Protein AF-A0A7S0FP30-F1 (afdb_monomer_lite)

Sequence (135 aa):
AAFATIPNLDQLSLTCNHLYTTSIAQPLQNLLRHPKLLILSLRGLLPNNRLLCQTVVETLGRNKANLDIIDLSFPFFILGPRGRWKNSPSLWFTQEMAEMLFSLVERQPLLKVKVSCFFSRRERKSIILNTPSDA

Organism: NCBI:txid265543

Secondary structure (DSSP, 8-state):
-TTTTSTT--EEEEEETT--SGGGHHHHHHHHT-TT--EEEEEE-TTTHHHHHHHHHHHHHHS--S-SEEEEEEESEEE-TTS-EEE-TTTSS-HHHHHHHHHHHHH-TT-EEEEEEESSSS-EEEEEE------

Foldseek 3Di:
DVVLPDPQQQEDADEPPPPPDPVVLVVVLSNLQNQRHAEYEYEYEPPCLQVVLVSVLVSCLVDVGNYQEYEYEYEQWDLPPVRDTDGDPDRGADPVSVVSVLVSQVSPQNYKYKYWYDPDPPDIDIDIDHPPPDD

Structure (mmCIF, N/CA/C/O backbone):
data_AF-A0A7S0FP30-F1
#
_entry.id   AF-A0A7S0FP30-F1
#
loop_
_atom_site.group_PDB
_atom_site.id
_atom_site.type_symbol
_atom_site.label_atom_id
_atom_site.label_alt_id
_atom_site.label_comp_id
_atom_site.label_asym_id
_atom_site.label_entity_id
_atom_site.label_seq_id
_atom_site.pdbx_PDB_ins_code
_atom_site.Cartn_x
_atom_site.Cartn_y
_atom_site.Cartn_z
_atom_site.occupancy
_atom_site.B_iso_or_equiv
_atom_site.auth_seq_id
_atom_site.auth_comp_id
_atom_site.auth_asym_id
_atom_site.auth_atom_id
_atom_site.pdbx_PDB_model_num
ATOM 1 N N . ALA A 1 1 ? -18.931 -1.425 -5.273 1.00 47.97 1 ALA A N 1
ATOM 2 C CA . ALA A 1 1 ? -20.083 -2.224 -4.806 1.00 47.97 1 ALA A CA 1
ATOM 3 C C . ALA A 1 1 ? -19.695 -3.673 -4.489 1.00 47.97 1 ALA A C 1
ATOM 5 O O . ALA A 1 1 ? -19.877 -4.070 -3.352 1.00 47.97 1 ALA A O 1
ATOM 6 N N . ALA A 1 2 ? -19.091 -4.429 -5.417 1.00 60.28 2 ALA A N 1
ATOM 7 C CA . ALA A 1 2 ? -18.876 -5.881 -5.265 1.00 60.28 2 ALA A CA 1
ATOM 8 C C . ALA A 1 2 ? -17.989 -6.353 -4.088 1.00 60.28 2 ALA A C 1
ATOM 10 O O . ALA A 1 2 ? -18.155 -7.471 -3.624 1.00 60.28 2 ALA A O 1
ATOM 11 N N . PHE A 1 3 ? -17.049 -5.541 -3.591 1.00 62.00 3 PHE A N 1
ATOM 12 C CA . PHE A 1 3 ? -16.172 -5.969 -2.490 1.00 62.00 3 PHE A CA 1
ATOM 13 C C . PHE A 1 3 ? -16.774 -5.757 -1.099 1.00 62.00 3 PHE A C 1
ATOM 15 O O . PHE A 1 3 ? -16.437 -6.494 -0.184 1.00 62.00 3 PHE A O 1
ATOM 22 N N . ALA A 1 4 ? -17.689 -4.793 -0.943 1.00 60.75 4 ALA A N 1
ATOM 23 C CA . ALA A 1 4 ? -18.354 -4.501 0.333 1.00 60.75 4 ALA A CA 1
ATOM 24 C C . ALA A 1 4 ? -19.244 -5.659 0.822 1.00 60.75 4 ALA A C 1
ATOM 26 O O . ALA A 1 4 ? -19.647 -5.687 1.980 1.00 60.75 4 ALA A O 1
ATOM 27 N N . THR A 1 5 ? -19.564 -6.596 -0.071 1.00 67.81 5 THR A N 1
ATOM 28 C CA . THR A 1 5 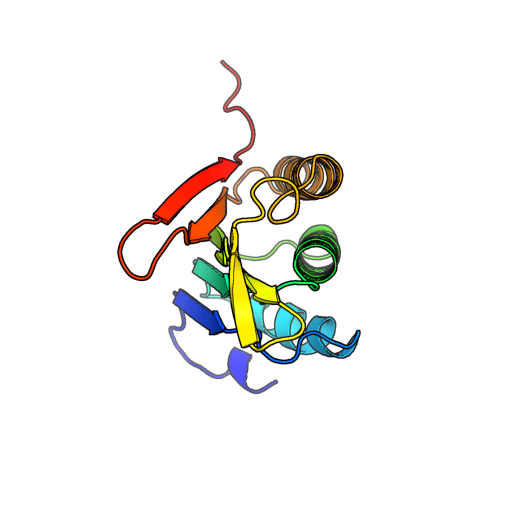? -20.467 -7.721 0.170 1.00 67.81 5 THR A CA 1
ATOM 29 C C . THR A 1 5 ? -19.743 -9.020 0.509 1.00 67.81 5 THR A C 1
ATOM 31 O O . THR A 1 5 ? -20.418 -10.029 0.670 1.00 67.81 5 THR A O 1
ATOM 34 N N . ILE A 1 6 ? -18.404 -9.039 0.589 1.00 76.50 6 ILE A N 1
ATOM 35 C CA . ILE A 1 6 ? -17.648 -10.245 0.958 1.00 76.50 6 ILE A CA 1
ATOM 36 C C . ILE A 1 6 ? -17.561 -10.311 2.490 1.00 76.50 6 ILE A C 1
ATOM 38 O O . ILE A 1 6 ? -16.762 -9.587 3.088 1.00 76.50 6 ILE A O 1
ATOM 42 N N . PRO A 1 7 ? -18.365 -11.148 3.170 1.00 73.00 7 PRO A N 1
ATOM 43 C CA . PRO A 1 7 ? -18.310 -11.226 4.621 1.00 73.00 7 PRO A CA 1
ATOM 44 C C . PRO A 1 7 ? -16.936 -11.744 5.066 1.00 73.00 7 PRO A C 1
ATOM 46 O O . PRO A 1 7 ? -16.423 -12.713 4.517 1.00 73.00 7 PRO A O 1
ATOM 49 N N . ASN A 1 8 ? -16.366 -11.113 6.096 1.00 81.62 8 ASN A N 1
ATOM 50 C CA . ASN A 1 8 ? -15.096 -11.502 6.730 1.00 81.62 8 ASN A CA 1
ATOM 51 C C . ASN A 1 8 ? -13.837 -11.354 5.859 1.00 81.62 8 ASN A C 1
ATOM 53 O O . ASN A 1 8 ? -12.845 -12.021 6.124 1.00 81.62 8 ASN A O 1
ATOM 57 N N . LEU A 1 9 ? -13.841 -10.463 4.863 1.00 84.06 9 LEU A N 1
ATOM 58 C CA . LEU A 1 9 ? -12.606 -10.086 4.177 1.00 84.06 9 LEU A CA 1
ATOM 59 C C . LEU A 1 9 ? -11.733 -9.208 5.093 1.00 84.06 9 LEU A C 1
ATOM 61 O O . LEU A 1 9 ? -11.993 -8.010 5.229 1.00 84.06 9 LEU A O 1
ATOM 65 N N . ASP A 1 10 ? -10.728 -9.820 5.715 1.00 87.12 10 ASP A N 1
ATOM 66 C CA . ASP A 1 10 ? -9.736 -9.209 6.609 1.00 87.12 10 ASP A CA 1
ATOM 67 C C . ASP A 1 10 ? -8.420 -8.870 5.899 1.00 87.12 10 ASP A C 1
ATOM 69 O O . ASP A 1 10 ? -7.802 -7.842 6.186 1.00 87.12 10 ASP A O 1
ATOM 73 N N . GLN A 1 11 ? -8.040 -9.677 4.909 1.00 88.44 11 GLN A N 1
ATOM 74 C CA . GLN A 1 11 ? -6.863 -9.465 4.081 1.00 88.44 11 GLN A CA 1
ATOM 75 C C . GLN A 1 11 ? -7.184 -9.573 2.587 1.00 88.44 11 GLN A C 1
ATOM 77 O O . GLN A 1 11 ? -7.844 -10.506 2.130 1.00 88.44 11 GLN A O 1
ATOM 82 N N . LEU A 1 12 ? -6.642 -8.646 1.794 1.00 86.88 12 LEU A N 1
ATOM 83 C CA . LEU A 1 12 ? -6.739 -8.681 0.337 1.00 86.88 12 LEU A CA 1
ATOM 84 C C . LEU A 1 12 ? -5.394 -8.364 -0.316 1.00 86.88 12 LEU A C 1
ATOM 86 O O . LEU A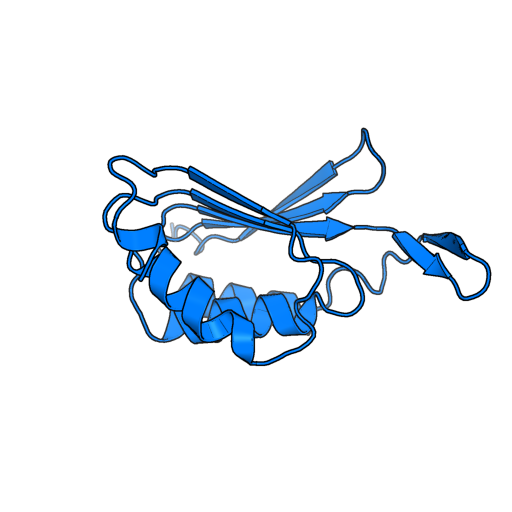 1 12 ? -4.722 -7.406 0.055 1.00 86.88 12 LEU A O 1
ATOM 90 N N . SER A 1 13 ? -5.022 -9.141 -1.335 1.00 85.75 13 SER A N 1
ATOM 91 C CA . SER A 1 13 ? -3.838 -8.891 -2.159 1.00 85.75 13 SER A CA 1
ATOM 92 C C . SER A 1 13 ? -4.230 -8.751 -3.622 1.00 85.75 13 SER A C 1
ATOM 94 O O . SER A 1 13 ? -4.820 -9.661 -4.204 1.00 85.75 13 SER A O 1
ATOM 96 N N . LEU A 1 14 ? -3.909 -7.605 -4.218 1.00 80.62 14 LEU A N 1
ATOM 97 C CA . LEU A 1 14 ? -4.228 -7.288 -5.604 1.00 80.62 14 LEU A CA 1
ATOM 98 C C . LEU A 1 14 ? -2.946 -7.054 -6.392 1.00 80.62 14 LEU A C 1
ATOM 100 O O . LEU A 1 14 ? -2.092 -6.254 -6.007 1.00 80.62 14 LEU A O 1
ATOM 104 N N . THR A 1 15 ? -2.836 -7.726 -7.539 1.00 75.81 15 THR A N 1
ATOM 105 C CA . THR A 1 15 ? -1.818 -7.381 -8.531 1.00 75.81 15 THR A CA 1
ATOM 106 C C . THR A 1 15 ? -2.400 -6.378 -9.503 1.00 75.81 15 THR A C 1
ATOM 108 O O . THR A 1 15 ? -3.385 -6.628 -10.197 1.00 75.81 15 THR A O 1
ATOM 111 N N . CYS A 1 16 ? -1.782 -5.216 -9.536 1.00 69.69 16 CYS A N 1
ATOM 112 C CA . CYS A 1 16 ? -2.320 -4.048 -10.172 1.00 69.69 16 CYS A CA 1
ATOM 113 C C . CYS A 1 16 ? -1.745 -3.895 -11.589 1.00 69.69 16 CYS A C 1
ATOM 115 O O . CYS A 1 16 ? -0.964 -2.989 -11.874 1.00 69.69 16 CYS A O 1
ATOM 117 N N . ASN A 1 17 ? -2.129 -4.818 -12.477 1.00 61.19 17 ASN A N 1
ATOM 118 C CA . ASN A 1 17 ? -1.573 -4.919 -13.834 1.00 61.19 17 ASN A CA 1
ATOM 119 C C . ASN A 1 17 ? -2.030 -3.802 -14.791 1.00 61.19 17 ASN A C 1
ATOM 121 O O . ASN A 1 17 ? -1.352 -3.529 -15.775 1.00 61.19 17 ASN A O 1
ATOM 125 N N . HIS A 1 18 ? -3.165 -3.154 -14.510 1.00 55.81 18 HIS A N 1
ATOM 126 C CA . HIS A 1 18 ? -3.802 -2.187 -15.413 1.00 55.81 18 HIS A CA 1
ATOM 127 C C . HIS A 1 18 ? -4.078 -0.824 -14.759 1.00 55.81 18 HIS A C 1
ATOM 129 O O . HIS A 1 18 ? -5.043 -0.152 -15.117 1.00 55.81 18 HIS A O 1
ATOM 135 N N . LEU A 1 19 ? -3.233 -0.373 -13.821 1.00 52.47 19 LEU A N 1
ATOM 136 C CA . LEU A 1 19 ? -3.362 0.961 -13.199 1.00 52.47 19 LEU A CA 1
ATOM 137 C C . LEU A 1 19 ? -2.928 2.106 -14.131 1.00 52.47 19 LEU A C 1
ATOM 139 O O . LEU A 1 19 ? -2.197 3.001 -13.723 1.00 52.47 19 LEU A O 1
ATOM 143 N N . TYR A 1 20 ? -3.330 2.070 -15.397 1.00 48.47 20 TYR A N 1
ATOM 144 C CA . TYR A 1 20 ? -3.028 3.130 -16.360 1.00 48.47 20 TYR A CA 1
ATOM 145 C C . TYR A 1 20 ? -4.017 4.298 -16.279 1.00 48.47 20 TYR A C 1
ATOM 147 O O . TYR A 1 20 ? -3.892 5.253 -17.036 1.00 48.47 20 TYR A O 1
ATOM 155 N N . THR A 1 21 ? -5.026 4.228 -15.406 1.00 48.19 21 THR A N 1
ATOM 156 C CA . THR A 1 21 ? -6.139 5.178 -15.420 1.00 48.19 21 THR A CA 1
ATOM 157 C C . THR A 1 21 ? -6.569 5.588 -14.014 1.00 48.19 21 THR A C 1
ATOM 159 O O . THR A 1 21 ? -6.509 4.816 -13.056 1.00 48.19 21 THR A O 1
ATOM 162 N N . THR A 1 22 ? -7.101 6.805 -13.923 1.00 51.94 22 THR A N 1
ATOM 163 C CA . THR A 1 22 ? -7.855 7.373 -12.790 1.00 51.94 22 THR A CA 1
ATOM 164 C C . THR A 1 22 ? -9.002 6.475 -12.289 1.00 51.94 22 THR A C 1
ATOM 166 O O . THR A 1 22 ? -9.541 6.695 -11.206 1.00 51.94 22 THR A O 1
ATOM 169 N N . SER A 1 23 ? -9.348 5.415 -13.030 1.00 56.44 23 SER A N 1
ATOM 170 C CA . SER A 1 23 ? -10.409 4.454 -12.720 1.00 56.44 23 SER A CA 1
ATOM 171 C C . SER A 1 23 ? -10.155 3.595 -11.477 1.00 56.44 23 SER A C 1
ATOM 173 O O . SER A 1 23 ? -11.082 2.927 -11.020 1.00 56.44 23 SER A O 1
ATOM 175 N N . ILE A 1 24 ? -8.937 3.564 -10.928 1.00 61.03 24 ILE A N 1
ATOM 176 C CA . ILE A 1 24 ? -8.593 2.698 -9.783 1.00 61.03 24 ILE A CA 1
ATOM 177 C C . ILE A 1 24 ? -9.024 3.307 -8.445 1.00 61.03 24 ILE A C 1
ATOM 179 O O . ILE A 1 24 ? -9.165 2.586 -7.456 1.00 61.03 24 ILE A O 1
ATOM 183 N N . ALA A 1 25 ? -9.272 4.620 -8.425 1.00 64.25 25 ALA A N 1
ATOM 184 C CA . ALA A 1 25 ? -9.676 5.337 -7.227 1.00 64.25 25 ALA A CA 1
ATOM 185 C C . ALA A 1 25 ? -11.016 4.808 -6.701 1.00 64.25 25 ALA A C 1
ATOM 187 O O . ALA A 1 25 ? -11.148 4.562 -5.508 1.00 64.25 25 ALA A O 1
ATOM 188 N N . GLN A 1 26 ? -11.988 4.538 -7.581 1.00 71.38 26 GLN A N 1
ATOM 189 C CA . GLN A 1 26 ? -13.316 4.081 -7.162 1.00 71.38 26 GLN A CA 1
ATOM 190 C C . GLN A 1 26 ? -13.315 2.646 -6.588 1.00 71.38 26 GLN A C 1
ATOM 192 O O . GLN A 1 26 ? -13.907 2.425 -5.527 1.00 71.38 26 GLN A O 1
ATOM 197 N N . PRO A 1 27 ? -12.663 1.642 -7.214 1.00 74.44 27 PRO A N 1
ATOM 198 C CA . PRO A 1 27 ? -12.493 0.321 -6.610 1.00 74.44 27 PRO A CA 1
ATOM 199 C C . PRO A 1 27 ? -11.720 0.363 -5.291 1.00 74.44 27 PRO A C 1
ATOM 201 O O . PRO A 1 27 ? -12.150 -0.271 -4.329 1.00 74.44 27 PRO A O 1
ATOM 204 N N . LEU A 1 28 ? -10.634 1.139 -5.223 1.00 75.50 28 LEU A N 1
ATOM 205 C CA . LEU A 1 28 ? -9.827 1.271 -4.012 1.00 75.50 28 LEU A CA 1
ATOM 206 C C . LEU A 1 28 ? -10.616 1.944 -2.880 1.00 75.50 28 LEU A C 1
ATOM 208 O O . LEU A 1 28 ? -10.619 1.444 -1.762 1.00 75.50 28 LEU A O 1
ATOM 212 N N . GLN A 1 29 ? -11.374 3.003 -3.172 1.00 75.25 29 GLN A N 1
ATOM 213 C CA . GLN A 1 29 ? -12.291 3.639 -2.218 1.00 75.25 29 GLN A CA 1
ATOM 214 C C . GLN A 1 29 ? -13.316 2.651 -1.664 1.00 75.25 29 GLN A C 1
ATOM 216 O O . GLN A 1 29 ? -13.569 2.627 -0.463 1.00 75.25 29 GLN A O 1
ATOM 221 N N . ASN A 1 30 ? -13.901 1.819 -2.527 1.00 77.62 30 ASN A N 1
ATOM 222 C CA . ASN A 1 30 ? -14.864 0.810 -2.093 1.00 77.62 30 ASN A CA 1
ATOM 223 C C . ASN A 1 30 ? -14.223 -0.261 -1.200 1.00 77.62 30 ASN A C 1
ATOM 225 O O . ASN A 1 30 ? -14.867 -0.720 -0.263 1.00 77.62 30 ASN A O 1
ATOM 229 N N . LEU A 1 31 ? -12.977 -0.649 -1.484 1.00 78.44 31 LEU A N 1
ATOM 230 C CA . LEU A 1 31 ? -12.214 -1.595 -0.667 1.00 78.44 31 LEU A CA 1
ATOM 231 C C . LEU A 1 31 ? -11.853 -1.013 0.696 1.00 78.44 31 LEU A C 1
ATOM 233 O O . LEU A 1 31 ? -12.020 -1.676 1.710 1.00 78.44 31 LEU A O 1
ATOM 237 N N . LEU A 1 32 ? -11.422 0.243 0.731 1.00 76.00 32 LEU A N 1
ATOM 238 C CA . LEU A 1 32 ? -11.042 0.931 1.965 1.00 76.00 32 LEU A CA 1
ATOM 239 C C . LEU A 1 32 ? -12.236 1.252 2.873 1.00 76.00 32 LEU A C 1
ATOM 241 O O . LEU A 1 32 ? -12.060 1.494 4.063 1.00 76.00 32 LEU A O 1
ATOM 245 N N . ARG A 1 33 ? -13.456 1.217 2.326 1.00 76.56 33 ARG A N 1
ATOM 246 C CA . ARG A 1 33 ? -14.712 1.275 3.088 1.00 76.56 33 ARG A CA 1
ATOM 247 C C . ARG A 1 33 ? -15.147 -0.083 3.639 1.00 76.56 33 ARG A C 1
ATOM 249 O O . ARG A 1 33 ? -16.171 -0.148 4.314 1.00 76.56 33 ARG A O 1
ATOM 256 N N . HIS A 1 34 ? -14.431 -1.166 3.335 1.00 80.56 34 HIS A N 1
ATOM 257 C CA . HIS A 1 34 ? -14.793 -2.485 3.831 1.00 80.56 34 HIS A CA 1
ATOM 258 C C . HIS A 1 34 ? -14.596 -2.542 5.357 1.00 80.56 34 HIS A C 1
ATOM 260 O O . HIS A 1 34 ? -13.481 -2.336 5.833 1.00 80.56 34 HIS A O 1
ATOM 266 N N . PRO A 1 35 ? -15.644 -2.844 6.145 1.00 76.62 35 PRO A N 1
ATOM 267 C CA . PRO A 1 35 ? -15.623 -2.648 7.596 1.00 76.62 35 PRO A CA 1
ATOM 268 C C . PRO A 1 35 ? -14.673 -3.597 8.332 1.00 76.62 35 PRO A C 1
ATOM 270 O O . PRO A 1 35 ? -14.288 -3.315 9.461 1.00 76.62 35 PRO A O 1
ATOM 273 N N . LYS A 1 36 ? -14.309 -4.723 7.710 1.00 84.25 36 LYS A N 1
ATOM 274 C CA . LYS A 1 36 ? -13.448 -5.753 8.305 1.00 84.25 36 LYS A CA 1
ATOM 275 C C . LYS A 1 36 ? -12.067 -5.857 7.659 1.00 84.25 36 LYS A C 1
ATOM 277 O O . LYS A 1 36 ? -11.291 -6.684 8.107 1.00 84.25 36 LYS A O 1
ATOM 282 N N . LEU A 1 37 ? -11.775 -5.075 6.614 1.00 86.75 37 LEU A N 1
ATOM 283 C CA . LEU A 1 37 ? -10.512 -5.201 5.883 1.00 86.75 37 LEU A CA 1
ATOM 284 C C . LEU A 1 37 ? -9.391 -4.509 6.657 1.00 86.75 37 LEU A C 1
ATOM 286 O O . LEU A 1 37 ? -9.328 -3.287 6.658 1.00 86.75 37 LEU A O 1
ATOM 290 N N . LEU A 1 38 ? -8.494 -5.296 7.244 1.00 88.31 38 LEU A N 1
ATOM 291 C CA . LEU A 1 38 ? -7.372 -4.815 8.050 1.00 88.31 38 LEU A CA 1
ATOM 292 C C . LEU A 1 38 ? -6.073 -4.727 7.244 1.00 88.31 38 LEU A C 1
ATOM 294 O O . LEU A 1 38 ? -5.224 -3.884 7.528 1.00 88.31 38 LEU A O 1
ATOM 298 N N . ILE A 1 39 ? -5.897 -5.594 6.241 1.00 89.88 39 ILE A N 1
ATOM 299 C CA . ILE A 1 39 ? -4.652 -5.692 5.472 1.00 89.88 39 ILE A CA 1
ATOM 300 C C . ILE A 1 39 ? -4.939 -5.584 3.977 1.00 89.88 39 ILE A C 1
ATOM 302 O O . ILE A 1 39 ? -5.623 -6.427 3.394 1.00 89.88 39 ILE A O 1
ATOM 306 N N . LEU A 1 40 ? -4.331 -4.594 3.322 1.00 88.12 40 LEU A N 1
ATOM 307 C CA . LEU A 1 40 ? -4.391 -4.439 1.870 1.00 88.12 40 LEU A CA 1
ATOM 308 C C . LEU A 1 40 ? -2.992 -4.487 1.259 1.00 88.12 40 LEU A C 1
ATOM 310 O O . LEU A 1 40 ? -2.154 -3.636 1.524 1.00 88.12 40 LEU A O 1
ATOM 314 N N . SER A 1 41 ? -2.733 -5.468 0.402 1.00 88.56 41 SER A N 1
ATOM 315 C CA . SER A 1 41 ? -1.502 -5.549 -0.387 1.00 88.56 41 SER A CA 1
ATOM 316 C C . SER A 1 41 ? -1.777 -5.139 -1.830 1.00 88.56 41 SER A C 1
ATOM 318 O O . SER A 1 41 ? -2.615 -5.738 -2.503 1.00 88.56 41 SER A O 1
ATOM 320 N N . LEU A 1 42 ? -1.065 -4.128 -2.320 1.00 84.44 42 LEU A N 1
ATOM 321 C CA . LEU A 1 42 ? -1.166 -3.630 -3.688 1.00 84.44 42 LEU A CA 1
ATOM 322 C C . LEU A 1 42 ?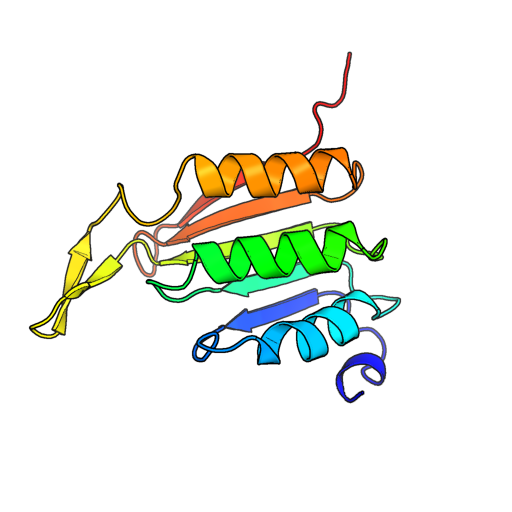 0.178 -3.810 -4.375 1.00 84.44 42 LEU A C 1
ATOM 324 O O . LEU A 1 42 ? 1.182 -3.213 -3.985 1.00 84.44 42 LEU A O 1
ATOM 328 N N . ARG A 1 43 ? 0.203 -4.631 -5.420 1.00 80.31 43 ARG A N 1
ATOM 329 C CA . ARG A 1 43 ? 1.411 -4.866 -6.204 1.00 80.31 43 ARG A CA 1
ATOM 330 C C . ARG A 1 43 ? 1.366 -4.059 -7.493 1.00 80.31 43 ARG A C 1
ATOM 332 O O . ARG A 1 43 ? 0.654 -4.431 -8.420 1.00 80.31 43 ARG A O 1
ATOM 339 N N . GLY A 1 44 ? 2.136 -2.977 -7.552 1.00 71.06 44 GLY A N 1
ATOM 340 C CA . GLY A 1 44 ? 2.305 -2.175 -8.761 1.00 71.06 44 GLY A CA 1
ATOM 341 C C . GLY A 1 44 ? 3.202 -2.870 -9.786 1.00 71.06 44 GLY A C 1
ATOM 342 O O . GLY A 1 44 ? 4.069 -3.665 -9.427 1.00 71.06 44 GLY A O 1
ATOM 343 N N . LEU A 1 45 ? 3.012 -2.558 -11.067 1.00 65.44 45 LEU A N 1
ATOM 344 C CA . LEU A 1 45 ? 3.996 -2.812 -12.119 1.00 65.44 45 LEU A CA 1
ATOM 345 C C . LEU A 1 45 ? 4.580 -1.464 -12.568 1.00 65.44 45 LEU A C 1
ATOM 347 O O . LEU A 1 45 ? 3.839 -0.508 -12.807 1.00 65.44 45 LEU A O 1
ATOM 351 N N . LEU A 1 46 ? 5.909 -1.384 -12.679 1.00 57.69 46 LEU A N 1
ATOM 352 C CA . LEU A 1 46 ? 6.591 -0.214 -13.243 1.00 57.69 46 LEU A CA 1
ATOM 353 C C . LEU A 1 46 ? 6.088 0.042 -14.678 1.00 57.69 46 LEU A C 1
ATOM 355 O O . LEU A 1 46 ? 5.905 -0.928 -15.419 1.00 57.69 46 LEU A O 1
ATOM 359 N N . PRO A 1 47 ? 5.875 1.309 -15.092 1.00 55.91 47 PRO A N 1
ATOM 360 C CA . PRO A 1 47 ? 6.317 2.562 -14.455 1.00 55.91 47 PRO A CA 1
ATOM 361 C C . PRO A 1 47 ? 5.329 3.204 -13.453 1.00 55.91 47 PRO A C 1
ATOM 363 O O . PRO A 1 47 ? 5.572 4.308 -12.973 1.00 55.91 47 PRO A O 1
ATOM 366 N N . ASN A 1 48 ? 4.231 2.539 -13.089 1.00 70.00 48 ASN A N 1
ATOM 367 C CA . ASN A 1 48 ? 3.082 3.193 -12.440 1.00 70.00 48 ASN A CA 1
ATOM 368 C C . ASN A 1 48 ? 3.145 3.261 -10.900 1.00 70.00 48 ASN A C 1
ATOM 370 O O . ASN A 1 48 ? 2.135 3.533 -10.250 1.00 70.00 48 ASN A O 1
ATOM 374 N N . ASN A 1 49 ? 4.316 3.037 -10.294 1.00 76.88 49 ASN A N 1
ATOM 375 C CA . ASN A 1 49 ? 4.477 3.019 -8.833 1.00 76.88 49 ASN A CA 1
ATOM 376 C C . ASN A 1 49 ? 4.088 4.360 -8.191 1.00 76.88 49 ASN A C 1
ATOM 378 O O . ASN A 1 49 ? 3.390 4.376 -7.180 1.00 76.88 49 ASN A O 1
ATOM 382 N N . ARG A 1 50 ? 4.471 5.483 -8.820 1.00 79.56 50 ARG A N 1
ATOM 383 C CA . ARG A 1 50 ? 4.131 6.834 -8.346 1.00 79.56 50 ARG A CA 1
ATOM 384 C C . ARG A 1 50 ? 2.622 7.064 -8.320 1.00 79.56 50 ARG A C 1
ATOM 386 O O . ARG A 1 50 ? 2.103 7.529 -7.313 1.00 79.56 50 ARG A O 1
ATOM 393 N N . LEU A 1 51 ? 1.923 6.699 -9.396 1.00 77.88 51 LEU A N 1
ATOM 394 C CA . LEU A 1 51 ? 0.469 6.849 -9.494 1.00 77.88 51 LEU A CA 1
ATOM 395 C C . LEU A 1 51 ? -0.260 5.973 -8.466 1.00 77.88 51 LEU A C 1
ATOM 397 O O . LEU A 1 51 ? -1.261 6.403 -7.892 1.00 77.88 51 LEU A O 1
ATOM 401 N N . LEU A 1 52 ? 0.256 4.768 -8.196 1.00 79.19 52 LEU A N 1
ATOM 402 C CA . LEU A 1 52 ? -0.263 3.912 -7.131 1.00 79.19 52 LEU A CA 1
ATOM 403 C C . LEU A 1 52 ? -0.103 4.581 -5.757 1.00 79.19 52 LEU A C 1
ATOM 405 O O . LEU A 1 52 ? -1.095 4.692 -5.038 1.00 79.19 52 LEU A O 1
ATOM 409 N N . CYS A 1 53 ? 1.094 5.074 -5.417 1.00 82.75 53 CYS A N 1
ATOM 410 C CA . CYS A 1 53 ? 1.322 5.813 -4.169 1.00 82.75 53 CYS A CA 1
ATOM 411 C C . CYS A 1 53 ? 0.387 7.022 -4.056 1.00 82.75 53 CYS A C 1
ATOM 413 O O . CYS A 1 53 ? -0.299 7.166 -3.049 1.00 82.75 53 CYS A O 1
ATOM 415 N N . GLN A 1 54 ? 0.297 7.842 -5.105 1.00 84.44 54 GLN A N 1
ATOM 416 C CA . GLN A 1 54 ? -0.577 9.012 -5.134 1.00 84.44 54 GLN A CA 1
ATOM 417 C C . GLN A 1 54 ? -2.041 8.626 -4.892 1.00 84.44 54 GLN A C 1
ATOM 419 O O . GLN A 1 54 ? -2.693 9.196 -4.023 1.00 84.44 54 GLN A O 1
ATOM 424 N N . THR A 1 55 ? -2.550 7.614 -5.597 1.00 79.94 55 THR A N 1
ATOM 425 C CA . THR A 1 55 ? -3.951 7.190 -5.459 1.00 79.94 55 THR A CA 1
ATOM 426 C C . THR A 1 55 ? -4.245 6.658 -4.058 1.00 79.94 55 THR A C 1
ATOM 428 O O . THR A 1 55 ? -5.302 6.939 -3.492 1.00 79.94 55 THR A O 1
ATOM 431 N N . VAL A 1 56 ? -3.311 5.905 -3.476 1.00 83.81 56 VAL A N 1
ATOM 432 C CA . VAL A 1 56 ? -3.413 5.404 -2.102 1.00 83.81 56 VAL A CA 1
ATOM 433 C C . VAL A 1 56 ? -3.481 6.566 -1.113 1.00 83.81 56 VAL A C 1
ATOM 435 O O . VAL A 1 56 ? -4.397 6.613 -0.292 1.00 83.81 56 VAL A O 1
ATOM 438 N N . VAL A 1 57 ? -2.571 7.532 -1.236 1.00 86.19 57 VAL A N 1
ATOM 439 C CA . VAL A 1 57 ? -2.487 8.709 -0.358 1.00 86.19 57 VAL A CA 1
ATOM 440 C C . VAL A 1 57 ? -3.714 9.602 -0.499 1.00 86.19 57 VAL A C 1
ATOM 442 O O . VAL A 1 57 ? -4.264 10.038 0.506 1.00 86.19 57 VAL A O 1
ATOM 445 N N . GLU A 1 58 ? -4.195 9.848 -1.714 1.00 83.69 58 GLU A N 1
ATOM 446 C CA . GLU A 1 58 ? -5.417 10.624 -1.942 1.00 83.69 58 GLU A CA 1
ATOM 447 C C . GLU A 1 58 ? -6.653 9.918 -1.380 1.00 83.69 58 GLU A C 1
ATOM 449 O O . GLU A 1 58 ? -7.538 10.559 -0.809 1.00 83.69 58 GLU A O 1
ATOM 454 N N . THR A 1 59 ? -6.722 8.594 -1.522 1.00 78.69 59 THR A N 1
ATOM 455 C CA . THR A 1 59 ? -7.900 7.832 -1.104 1.00 78.69 59 THR A CA 1
ATOM 456 C C . THR A 1 59 ? -7.981 7.687 0.411 1.00 78.69 59 THR A C 1
ATOM 458 O O . THR A 1 59 ? -9.044 7.922 0.995 1.00 78.69 59 THR A O 1
ATOM 461 N N . LEU A 1 60 ? -6.865 7.321 1.042 1.00 79.56 60 LEU A N 1
ATOM 462 C CA . LEU A 1 60 ? -6.759 7.187 2.491 1.00 79.56 60 LEU A CA 1
ATOM 463 C C . LEU A 1 60 ? -6.693 8.560 3.168 1.00 79.56 60 LEU A C 1
ATOM 465 O O . LEU A 1 60 ? -7.343 8.785 4.179 1.00 79.56 60 LEU A O 1
ATOM 469 N N . GLY A 1 61 ? -6.018 9.543 2.579 1.00 74.25 61 GLY A N 1
ATOM 470 C CA . GLY A 1 61 ? -5.986 10.904 3.120 1.00 74.25 61 GLY A CA 1
ATOM 471 C C . GLY A 1 61 ? -7.373 11.549 3.241 1.00 74.25 61 GLY A C 1
ATOM 472 O O . GLY A 1 61 ? -7.566 12.412 4.091 1.00 74.25 61 GLY A O 1
ATOM 473 N N . ARG A 1 62 ? -8.348 11.120 2.426 1.00 69.94 62 ARG A N 1
ATOM 474 C CA . ARG A 1 62 ? -9.738 11.612 2.467 1.00 69.94 62 ARG A CA 1
ATOM 475 C C . ARG A 1 62 ? -10.674 10.783 3.347 1.00 69.94 62 ARG A C 1
ATOM 477 O O . ARG A 1 62 ? -11.712 11.295 3.747 1.00 69.94 62 ARG A O 1
ATOM 484 N N . ASN A 1 63 ? -10.351 9.520 3.627 1.00 67.94 63 ASN A N 1
ATOM 485 C CA . ASN A 1 63 ? -11.220 8.616 4.382 1.00 67.94 63 ASN A CA 1
ATOM 486 C C . ASN A 1 63 ? -10.402 7.867 5.437 1.00 67.94 63 ASN A C 1
ATOM 488 O O . ASN A 1 63 ? -9.471 7.144 5.085 1.00 67.94 63 ASN A O 1
ATOM 492 N N . LYS A 1 64 ? -10.795 7.963 6.714 1.00 68.19 64 LYS A N 1
ATOM 493 C CA . LYS A 1 64 ? -10.289 7.046 7.746 1.00 68.19 64 LYS A CA 1
ATOM 494 C C . LYS A 1 64 ? -10.715 5.628 7.364 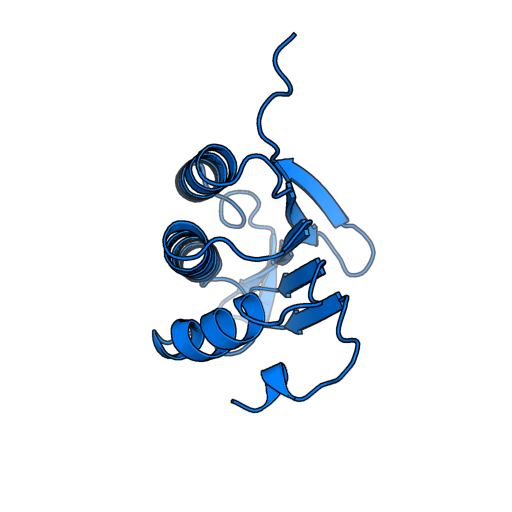1.00 68.19 64 LYS A C 1
ATOM 496 O O . LYS A 1 64 ? -11.894 5.295 7.459 1.00 68.19 64 LYS A O 1
ATOM 501 N N . ALA A 1 65 ? -9.774 4.837 6.862 1.00 69.25 65 ALA A N 1
ATOM 502 C CA . ALA A 1 65 ? -10.000 3.431 6.576 1.00 69.25 65 ALA A CA 1
ATOM 503 C C . ALA A 1 65 ? -9.803 2.633 7.865 1.00 69.25 65 ALA A C 1
ATOM 505 O O . ALA A 1 65 ? -8.974 3.000 8.695 1.00 69.25 65 ALA A O 1
ATOM 506 N N . ASN A 1 66 ? -10.540 1.535 8.023 1.00 78.56 66 ASN A N 1
ATOM 507 C CA . ASN A 1 66 ? -10.340 0.599 9.132 1.00 78.56 66 ASN A CA 1
ATOM 508 C C . ASN A 1 66 ? -9.164 -0.348 8.834 1.00 78.56 66 ASN A C 1
ATOM 510 O O . ASN A 1 66 ? -9.314 -1.561 8.904 1.00 78.56 66 ASN A O 1
ATOM 514 N N . LEU A 1 67 ? -8.046 0.214 8.370 1.00 84.88 67 LEU A N 1
ATOM 515 C CA . LEU A 1 67 ? -6.927 -0.525 7.801 1.00 84.88 67 LEU A CA 1
ATOM 516 C C . LEU A 1 67 ? -5.714 -0.416 8.728 1.00 84.88 67 LEU A C 1
ATOM 518 O O . LEU A 1 67 ? -5.233 0.686 8.986 1.00 84.88 67 LEU A O 1
ATOM 522 N N . ASP A 1 68 ? -5.188 -1.556 9.165 1.00 88.25 68 ASP A N 1
ATOM 523 C CA . ASP A 1 68 ? -3.995 -1.620 10.012 1.00 88.25 68 ASP A CA 1
ATOM 524 C C . ASP A 1 68 ? -2.718 -1.568 9.173 1.00 88.25 68 ASP A 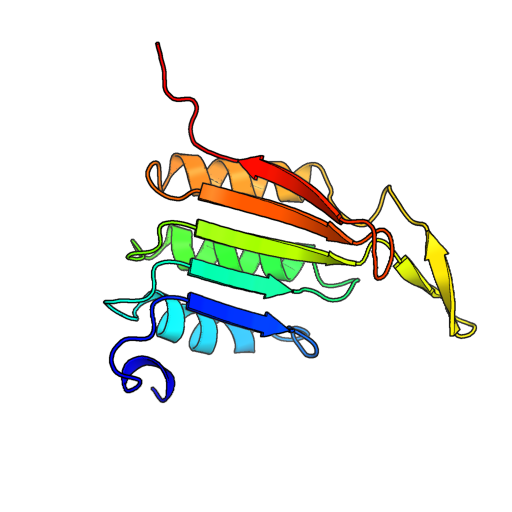C 1
ATOM 526 O O . ASP A 1 68 ? -1.721 -0.957 9.564 1.00 88.25 68 ASP A O 1
ATOM 530 N N . ILE A 1 69 ? -2.718 -2.244 8.017 1.00 89.50 69 ILE A N 1
ATOM 531 C CA . ILE A 1 69 ? -1.528 -2.403 7.178 1.00 89.50 69 ILE A CA 1
ATOM 532 C C . ILE A 1 69 ? -1.870 -2.221 5.704 1.00 89.50 69 ILE A C 1
ATOM 534 O O . ILE A 1 69 ? -2.732 -2.912 5.156 1.00 89.50 69 ILE A O 1
ATOM 538 N N . ILE A 1 70 ? -1.090 -1.382 5.026 1.00 88.94 70 ILE A N 1
ATOM 539 C CA . ILE A 1 70 ? -1.024 -1.346 3.566 1.00 88.94 70 ILE A CA 1
ATOM 540 C C . ILE A 1 70 ? 0.368 -1.763 3.082 1.00 88.94 70 ILE A C 1
ATOM 542 O O . ILE A 1 70 ? 1.361 -1.149 3.454 1.00 88.94 70 ILE A O 1
ATOM 546 N N . ASP A 1 71 ? 0.456 -2.822 2.273 1.00 89.50 71 ASP A N 1
ATOM 547 C CA . ASP A 1 71 ? 1.707 -3.305 1.665 1.00 89.50 71 ASP A CA 1
ATOM 548 C C . ASP A 1 71 ? 1.767 -2.884 0.193 1.00 89.50 71 ASP A C 1
ATOM 550 O O . ASP A 1 71 ? 1.074 -3.445 -0.658 1.00 89.50 71 ASP A O 1
ATOM 554 N N . LEU A 1 72 ? 2.592 -1.887 -0.115 1.00 86.88 72 LEU A N 1
ATOM 555 C CA . LEU A 1 72 ? 2.871 -1.431 -1.469 1.00 86.88 72 LEU A CA 1
ATOM 556 C C . LEU A 1 72 ? 4.083 -2.174 -2.014 1.00 86.88 72 LEU A C 1
ATOM 558 O O . LEU A 1 72 ? 5.208 -2.010 -1.554 1.00 86.88 72 LEU A O 1
ATOM 562 N N . SER A 1 73 ? 3.840 -3.010 -3.011 1.00 83.06 73 SER A N 1
ATOM 563 C CA . SER A 1 73 ? 4.809 -3.952 -3.542 1.00 83.06 73 SER A CA 1
ATOM 564 C C . SER A 1 73 ? 5.233 -3.577 -4.959 1.00 83.06 73 SER A C 1
ATOM 566 O O . SER A 1 73 ? 4.407 -3.558 -5.871 1.00 83.06 73 SER A O 1
ATOM 568 N N . PHE A 1 74 ? 6.528 -3.350 -5.169 1.00 79.62 74 PHE A N 1
ATOM 569 C CA . PHE A 1 74 ? 7.086 -2.923 -6.451 1.00 79.62 74 PHE A CA 1
ATOM 570 C C . PHE A 1 74 ? 8.103 -3.941 -6.995 1.00 79.62 74 PHE A C 1
ATOM 572 O O . PHE A 1 74 ? 8.929 -4.461 -6.239 1.00 79.62 74 PHE A O 1
ATOM 579 N N . PRO A 1 75 ? 8.077 -4.276 -8.296 1.00 71.88 75 PRO A N 1
ATOM 580 C CA . PRO A 1 75 ? 9.131 -5.074 -8.908 1.00 71.88 75 PRO A CA 1
ATOM 581 C C . PRO A 1 75 ? 10.418 -4.247 -9.035 1.00 71.88 75 PRO A C 1
ATOM 583 O O . PRO A 1 75 ? 10.378 -3.095 -9.456 1.00 71.88 75 PRO A O 1
ATOM 586 N N . PHE A 1 76 ? 11.566 -4.854 -8.719 1.00 63.47 76 PHE A N 1
ATOM 587 C CA . PHE A 1 76 ? 12.894 -4.242 -8.885 1.00 63.47 76 PHE A CA 1
ATOM 588 C C . PHE A 1 76 ? 13.367 -4.205 -10.349 1.00 63.47 76 PHE A C 1
ATOM 590 O O . PHE A 1 76 ? 14.299 -3.480 -10.704 1.00 63.47 76 PHE A O 1
ATOM 597 N N . PHE A 1 77 ? 12.728 -5.002 -11.208 1.00 56.91 77 PHE A N 1
ATOM 598 C CA . PHE A 1 77 ? 13.068 -5.106 -12.620 1.00 56.91 77 PHE A CA 1
ATOM 599 C C . PHE A 1 77 ? 12.042 -4.406 -13.501 1.00 56.91 77 PHE A C 1
ATOM 601 O O . PHE A 1 77 ? 10.833 -4.547 -13.311 1.00 56.91 77 PHE A O 1
ATOM 608 N N . ILE A 1 78 ? 12.547 -3.740 -14.536 1.00 55.19 78 ILE A N 1
ATOM 609 C CA . ILE A 1 78 ? 11.746 -3.184 -15.627 1.00 55.19 78 ILE A CA 1
ATOM 610 C C . ILE A 1 78 ? 11.924 -4.083 -16.848 1.00 55.19 78 ILE A C 1
ATOM 612 O O . ILE A 1 78 ? 13.044 -4.511 -17.148 1.00 55.19 78 ILE A O 1
ATOM 616 N N . LEU A 1 79 ? 10.835 -4.359 -17.568 1.00 44.19 79 LEU A N 1
ATOM 617 C CA . LEU A 1 79 ? 10.909 -4.981 -18.887 1.00 44.19 79 LEU A CA 1
ATOM 618 C C . LEU A 1 79 ? 11.506 -3.950 -19.857 1.00 44.19 79 LEU A C 1
ATOM 620 O O . LEU A 1 79 ? 10.850 -2.986 -20.242 1.00 44.19 79 LEU A O 1
ATOM 624 N N . GLY A 1 80 ? 12.784 -4.099 -20.201 1.00 46.44 80 GLY A N 1
ATOM 625 C CA . GLY A 1 80 ? 13.441 -3.211 -21.153 1.00 46.44 80 GLY A CA 1
ATOM 626 C C . GLY A 1 80 ? 12.865 -3.361 -22.569 1.00 46.44 80 GLY A C 1
ATOM 627 O O . GLY A 1 80 ? 12.247 -4.380 -22.875 1.00 46.44 80 GLY A O 1
ATOM 628 N N . PRO A 1 81 ? 13.155 -2.418 -23.484 1.00 38.81 81 PRO A N 1
ATOM 629 C CA . PRO A 1 81 ? 12.592 -2.364 -24.845 1.00 38.81 81 PRO A CA 1
ATOM 630 C C . PRO A 1 81 ? 12.895 -3.586 -25.736 1.00 38.81 81 PRO A C 1
ATOM 632 O O . PRO A 1 81 ? 12.387 -3.685 -26.843 1.00 38.81 81 PRO A O 1
ATOM 635 N N . ARG A 1 82 ? 13.719 -4.532 -25.266 1.00 50.91 82 ARG A N 1
ATOM 636 C CA . ARG A 1 82 ? 14.026 -5.813 -25.929 1.00 50.91 82 ARG A CA 1
ATOM 637 C C . ARG A 1 82 ? 13.536 -7.034 -25.134 1.00 50.91 82 ARG A C 1
ATOM 639 O O . ARG A 1 82 ? 14.131 -8.102 -25.236 1.00 50.91 82 ARG A O 1
ATOM 646 N N . GLY A 1 83 ? 12.556 -6.860 -24.245 1.00 46.69 83 GLY A N 1
ATOM 647 C CA . GLY A 1 83 ? 12.057 -7.927 -23.367 1.00 46.69 83 GLY A CA 1
ATOM 648 C C . GLY A 1 83 ? 13.044 -8.381 -22.284 1.00 46.69 83 GLY A C 1
ATOM 649 O O . GLY A 1 83 ? 12.815 -9.387 -21.620 1.00 46.69 83 GLY A O 1
ATOM 650 N N . ARG A 1 84 ? 14.159 -7.661 -22.093 1.00 48.56 84 ARG A N 1
ATOM 651 C CA . ARG A 1 84 ? 15.169 -7.992 -21.080 1.00 48.56 84 ARG A CA 1
ATOM 652 C C . ARG A 1 84 ? 14.870 -7.262 -19.781 1.00 48.56 84 ARG A C 1
ATOM 654 O O . ARG A 1 84 ? 14.838 -6.032 -19.767 1.00 48.56 84 ARG A O 1
ATOM 661 N N . TRP A 1 85 ? 14.707 -8.020 -18.703 1.00 52.66 85 TRP A N 1
ATOM 662 C CA . TRP A 1 85 ? 14.627 -7.488 -17.348 1.00 52.66 85 TRP A CA 1
ATOM 663 C C . TRP A 1 85 ? 15.927 -6.754 -17.003 1.00 52.66 85 TRP A C 1
ATOM 665 O O . TRP A 1 85 ? 17.007 -7.345 -17.059 1.00 52.66 85 TRP A O 1
ATOM 675 N N . LYS A 1 86 ? 15.836 -5.458 -16.693 1.00 54.72 86 LYS A N 1
ATOM 676 C CA . LYS A 1 86 ? 16.971 -4.652 -16.218 1.00 54.72 86 LYS A CA 1
ATOM 677 C C . LYS A 1 86 ? 16.749 -4.243 -14.767 1.00 54.72 86 LYS A C 1
ATOM 679 O O . LYS A 1 86 ? 15.660 -3.790 -14.419 1.00 54.72 86 LYS A O 1
ATOM 684 N N . ASN A 1 87 ? 17.799 -4.371 -13.957 1.00 55.50 87 ASN A N 1
ATOM 685 C CA . ASN A 1 87 ? 17.850 -3.826 -12.603 1.00 55.50 87 ASN A CA 1
ATOM 686 C C . ASN A 1 87 ? 17.813 -2.302 -12.687 1.00 55.50 87 ASN A C 1
ATOM 688 O O . ASN A 1 87 ? 18.631 -1.714 -13.398 1.00 55.50 87 ASN A O 1
ATOM 692 N N . SER A 1 88 ? 16.900 -1.659 -11.962 1.00 58.59 88 SER A N 1
ATOM 693 C CA . SER A 1 88 ? 16.916 -0.200 -11.846 1.00 58.59 88 SER A CA 1
ATOM 694 C C . SER A 1 88 ? 16.598 0.248 -10.414 1.00 58.59 88 SER A C 1
ATOM 696 O O . SER A 1 88 ? 15.481 0.679 -10.119 1.00 58.59 88 SER A O 1
ATOM 698 N N . PRO A 1 89 ? 17.584 0.136 -9.499 1.00 52.34 89 PRO A N 1
ATOM 699 C CA . PRO A 1 89 ? 17.430 0.529 -8.099 1.00 52.34 89 PRO A CA 1
ATOM 700 C C . PRO A 1 89 ? 17.054 2.004 -7.902 1.00 52.34 89 PRO A C 1
ATOM 702 O O . PRO A 1 89 ? 16.491 2.344 -6.871 1.00 52.34 89 PRO A O 1
ATOM 705 N N . SER A 1 90 ? 17.329 2.874 -8.873 1.00 51.00 90 SER A N 1
ATOM 706 C CA . SER A 1 90 ? 17.002 4.302 -8.817 1.00 51.00 90 SER A CA 1
ATOM 707 C C . SER A 1 90 ? 15.567 4.639 -9.242 1.00 51.00 90 SER A C 1
ATOM 709 O O . SER A 1 90 ? 15.143 5.775 -9.056 1.00 51.00 90 SER A O 1
ATOM 711 N N . LEU A 1 91 ? 14.812 3.686 -9.809 1.00 58.03 91 LEU A N 1
ATOM 712 C CA . LEU A 1 91 ? 13.483 3.945 -10.384 1.00 58.03 91 LEU A CA 1
ATOM 713 C C . LEU A 1 91 ? 12.320 3.276 -9.632 1.00 58.03 91 LEU A C 1
ATOM 715 O O . LEU A 1 91 ? 11.167 3.574 -9.934 1.00 58.03 91 LEU A O 1
ATOM 719 N N . TRP A 1 92 ? 12.575 2.375 -8.673 1.00 67.88 92 TRP A N 1
ATOM 720 C CA . TRP A 1 92 ? 11.489 1.636 -8.005 1.00 67.88 92 TRP A CA 1
ATOM 721 C C . TRP A 1 92 ? 10.806 2.431 -6.884 1.00 67.88 92 TRP A C 1
ATOM 723 O O . TRP A 1 92 ? 9.591 2.301 -6.734 1.00 67.88 92 TRP A O 1
ATOM 733 N N . PHE A 1 93 ? 11.553 3.255 -6.136 1.00 71.50 93 PHE A N 1
ATOM 734 C CA . PHE A 1 93 ? 11.043 4.079 -5.035 1.00 71.50 93 PHE A CA 1
ATOM 735 C C . PHE A 1 93 ? 11.849 5.375 -4.918 1.00 71.50 93 PHE A C 1
ATOM 737 O O . PHE A 1 93 ? 13.051 5.356 -4.669 1.00 71.50 93 PHE A O 1
ATOM 744 N N . THR A 1 94 ? 11.183 6.498 -5.162 1.00 77.31 94 THR A N 1
ATOM 745 C CA . THR A 1 94 ? 11.771 7.838 -5.212 1.00 77.31 94 THR A CA 1
ATOM 746 C C . THR A 1 94 ? 11.526 8.558 -3.893 1.00 77.31 94 THR A C 1
ATOM 748 O O . THR A 1 94 ? 10.618 8.201 -3.141 1.00 77.31 94 THR A O 1
ATOM 751 N N . GLN A 1 95 ? 12.300 9.612 -3.638 1.00 78.88 95 GLN A N 1
ATOM 752 C CA . GLN A 1 95 ? 12.086 10.482 -2.483 1.00 78.88 95 GLN A CA 1
ATOM 753 C C . GLN A 1 95 ? 10.660 11.056 -2.453 1.00 78.88 95 GLN A C 1
ATOM 755 O O . GLN A 1 95 ? 10.001 10.988 -1.425 1.00 78.88 95 GLN A O 1
ATOM 760 N N . GLU A 1 96 ? 10.137 11.500 -3.599 1.00 82.94 96 GLU A N 1
ATOM 761 C CA . GLU A 1 96 ? 8.756 11.987 -3.720 1.00 82.94 96 GLU A CA 1
ATOM 762 C C . GLU A 1 96 ? 7.722 10.936 -3.267 1.00 82.94 96 GLU A C 1
ATOM 764 O O . GLU A 1 96 ? 6.754 11.252 -2.579 1.00 82.94 96 GLU A O 1
ATOM 769 N N . MET A 1 97 ? 7.921 9.657 -3.620 1.00 83.56 97 MET A N 1
ATOM 770 C CA . MET A 1 97 ? 7.046 8.580 -3.145 1.00 83.56 97 MET A CA 1
ATOM 771 C C . MET A 1 97 ? 7.149 8.385 -1.633 1.00 83.56 97 MET A C 1
ATOM 773 O O . MET A 1 97 ? 6.126 8.151 -0.993 1.00 83.56 97 MET A O 1
ATOM 777 N N . ALA A 1 98 ? 8.350 8.490 -1.063 1.00 82.56 98 ALA A N 1
ATOM 778 C CA . ALA A 1 98 ? 8.533 8.423 0.380 1.00 82.56 98 ALA A CA 1
ATOM 779 C C . ALA A 1 98 ? 7.785 9.565 1.084 1.00 82.56 98 ALA A C 1
ATOM 781 O O . ALA A 1 98 ? 6.995 9.293 1.982 1.00 82.56 98 ALA A O 1
ATOM 782 N N . GLU A 1 99 ? 7.958 10.808 0.631 1.00 85.56 99 GLU A N 1
ATOM 783 C CA . GLU A 1 99 ? 7.293 12.000 1.181 1.00 85.56 99 GLU A CA 1
ATOM 784 C C . GLU A 1 99 ? 5.762 11.878 1.134 1.00 85.56 99 GLU A C 1
ATOM 786 O O . GLU A 1 99 ? 5.081 12.121 2.133 1.00 85.56 99 GLU A O 1
ATOM 791 N N . MET A 1 100 ? 5.210 11.412 0.006 1.00 88.06 100 MET A N 1
ATOM 792 C CA . MET A 1 100 ? 3.772 11.154 -0.124 1.00 88.06 100 MET A CA 1
ATOM 793 C C . MET A 1 100 ? 3.266 10.139 0.913 1.00 88.06 100 MET A C 1
ATOM 795 O O . MET A 1 100 ? 2.218 10.350 1.528 1.00 88.06 100 MET A O 1
ATOM 799 N N . LEU A 1 101 ? 3.993 9.036 1.108 1.00 87.69 101 LEU A N 1
ATOM 800 C CA . LEU A 1 101 ? 3.599 7.983 2.044 1.00 87.69 101 LEU A CA 1
ATOM 801 C C . LEU A 1 101 ? 3.796 8.393 3.506 1.00 87.69 101 LEU A C 1
ATOM 803 O O . LEU A 1 101 ? 2.950 8.062 4.333 1.00 87.69 101 LEU A O 1
ATOM 807 N N . PHE A 1 102 ? 4.846 9.151 3.826 1.00 87.56 102 PHE A N 1
ATOM 808 C CA . PHE A 1 102 ? 5.024 9.732 5.158 1.00 87.56 102 PHE A CA 1
ATOM 809 C C . PHE A 1 102 ? 3.872 10.672 5.509 1.00 87.56 102 PHE A C 1
ATOM 811 O O . PHE A 1 102 ? 3.252 10.506 6.555 1.00 87.56 102 PHE A O 1
ATOM 818 N N . SER A 1 103 ? 3.491 11.560 4.589 1.00 87.44 103 SER A N 1
ATOM 819 C CA . SER A 1 103 ? 2.346 12.452 4.789 1.00 87.44 103 SER A CA 1
ATOM 820 C C . SER A 1 103 ? 1.030 11.696 5.021 1.00 87.44 103 SER A C 1
ATOM 822 O O . SER A 1 103 ? 0.127 12.186 5.702 1.00 87.44 103 SER A O 1
ATOM 824 N N . LEU A 1 104 ? 0.872 10.507 4.435 1.00 86.81 104 LEU A N 1
ATOM 825 C CA . LEU A 1 104 ? -0.274 9.644 4.719 1.00 86.81 104 LEU A CA 1
ATOM 826 C C . LEU A 1 104 ? -0.214 9.080 6.142 1.00 86.81 104 LEU A C 1
ATOM 828 O O . LEU A 1 104 ? -1.217 9.124 6.849 1.00 86.81 104 LEU A O 1
ATOM 832 N N . VAL A 1 105 ? 0.941 8.560 6.545 1.00 87.25 105 VAL A N 1
ATOM 833 C CA . VAL A 1 105 ? 1.161 7.985 7.876 1.00 87.25 105 VAL A CA 1
ATOM 834 C C . VAL A 1 105 ? 0.942 9.033 8.973 1.00 87.25 105 VAL A C 1
ATOM 836 O O . VAL A 1 105 ? 0.232 8.760 9.933 1.00 87.25 105 VAL A O 1
ATOM 839 N N . GLU A 1 106 ? 1.420 10.264 8.792 1.00 85.44 106 GLU A N 1
ATOM 840 C CA . GLU A 1 106 ? 1.147 11.388 9.707 1.00 85.44 106 GLU A CA 1
ATOM 841 C C . GLU A 1 106 ? -0.354 11.676 9.863 1.00 85.44 106 GLU A C 1
ATOM 843 O O . GLU A 1 106 ? -0.840 11.968 10.955 1.00 85.44 106 GLU A O 1
ATOM 848 N N . ARG A 1 107 ? -1.117 11.563 8.770 1.00 84.94 107 ARG A N 1
ATOM 849 C CA . ARG A 1 107 ? -2.576 11.754 8.774 1.00 84.94 107 ARG A CA 1
ATOM 850 C C . ARG A 1 107 ? -3.340 10.549 9.331 1.00 84.94 107 ARG A C 1
ATOM 852 O O . ARG A 1 107 ? -4.495 10.700 9.734 1.00 84.94 107 ARG A O 1
ATOM 859 N N . GLN A 1 108 ? -2.731 9.364 9.340 1.00 84.19 108 GLN A N 1
ATOM 860 C CA . GLN A 1 108 ? -3.309 8.112 9.829 1.00 84.19 108 GLN A CA 1
ATOM 861 C C . GLN A 1 108 ? -2.312 7.367 10.736 1.00 84.19 108 GLN A C 1
ATOM 863 O O . GLN A 1 108 ? -1.731 6.371 10.315 1.00 84.19 108 GLN A O 1
ATOM 868 N N . PRO A 1 109 ? -2.138 7.791 12.001 1.00 78.38 109 PRO A N 1
ATOM 869 C CA . PRO A 1 109 ? -1.064 7.300 12.875 1.00 78.38 109 PRO A CA 1
ATOM 870 C C . PRO A 1 109 ? -1.147 5.805 13.218 1.00 78.38 109 PRO A C 1
ATOM 872 O O . PRO A 1 109 ? -0.154 5.178 13.572 1.00 78.38 109 PRO A O 1
ATOM 875 N N . LEU A 1 110 ? -2.335 5.206 13.108 1.00 84.31 110 LEU A N 1
ATOM 876 C CA . LEU A 1 110 ? -2.529 3.773 13.345 1.00 84.31 110 LEU A CA 1
ATOM 877 C C . LEU A 1 110 ? -2.198 2.915 12.114 1.00 84.31 110 LEU A C 1
ATOM 879 O O . LEU A 1 110 ? -2.011 1.706 12.245 1.00 84.31 110 LEU A O 1
ATOM 883 N N . LEU A 1 111 ? -2.102 3.528 10.930 1.00 86.50 111 LEU A N 1
ATOM 884 C CA . LEU A 1 111 ? -1.831 2.834 9.680 1.00 86.50 111 LEU A CA 1
ATOM 885 C C . LEU A 1 111 ? -0.332 2.555 9.538 1.00 86.50 111 LEU A C 1
ATOM 887 O O . LEU A 1 111 ? 0.501 3.463 9.538 1.00 86.50 111 LEU A O 1
ATOM 891 N N . LYS A 1 112 ? 0.010 1.290 9.301 1.00 89.69 112 LYS A N 1
ATOM 892 C CA . LYS A 1 112 ? 1.362 0.877 8.918 1.00 89.69 112 LYS A CA 1
ATOM 893 C C . LYS A 1 112 ? 1.458 0.794 7.401 1.00 89.69 112 LYS A C 1
ATOM 895 O O . LYS A 1 112 ? 0.819 -0.048 6.768 1.00 89.69 112 LYS A O 1
ATOM 900 N N . VAL A 1 113 ? 2.304 1.625 6.808 1.00 89.12 113 VAL A N 1
ATO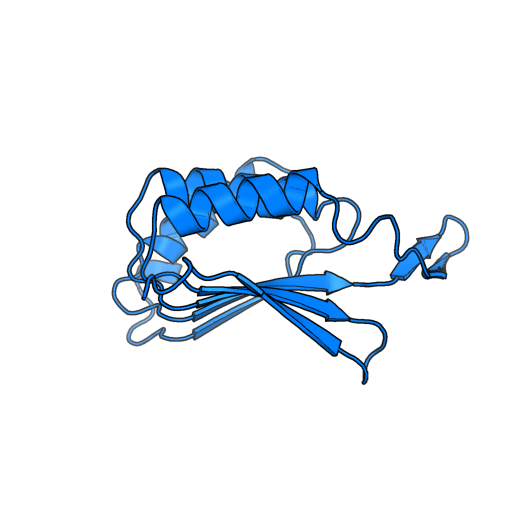M 901 C CA . VAL A 1 113 ? 2.601 1.573 5.375 1.00 89.12 113 VAL A CA 1
ATOM 902 C C . VAL A 1 113 ? 3.869 0.760 5.173 1.00 89.12 113 VAL A C 1
ATOM 904 O O . VAL A 1 113 ? 4.982 1.223 5.396 1.00 89.12 113 VAL A O 1
ATOM 907 N N . LYS A 1 114 ? 3.720 -0.480 4.728 1.00 89.56 114 LYS A N 1
ATOM 908 C CA . LYS A 1 114 ? 4.841 -1.319 4.324 1.00 89.56 114 LYS A CA 1
ATOM 909 C C . LYS A 1 114 ? 5.122 -1.106 2.842 1.00 89.56 114 LYS A C 1
ATOM 911 O O . LYS A 1 114 ? 4.233 -1.228 2.013 1.00 89.56 114 LYS A O 1
ATOM 916 N N . VAL A 1 115 ? 6.371 -0.835 2.498 1.00 85.62 115 VAL A N 1
ATOM 917 C CA . VAL A 1 115 ? 6.840 -0.753 1.115 1.00 85.62 115 VAL A CA 1
ATOM 918 C C . VAL A 1 115 ? 7.780 -1.919 0.866 1.00 85.62 115 VAL A C 1
ATOM 920 O O . VAL A 1 115 ? 8.830 -2.026 1.496 1.00 85.62 115 VAL A O 1
ATOM 923 N N . SER A 1 116 ? 7.408 -2.806 -0.048 1.00 82.88 116 SER A N 1
ATOM 924 C CA . SER A 1 116 ? 8.154 -4.008 -0.403 1.00 82.88 116 SER A CA 1
ATOM 925 C C . SER A 1 116 ? 8.713 -3.899 -1.822 1.00 82.88 116 SER A C 1
ATOM 927 O O . SER A 1 116 ? 8.010 -3.522 -2.755 1.00 82.88 116 SER A O 1
ATOM 929 N N . CYS A 1 117 ? 9.963 -4.307 -2.017 1.00 76.44 117 CYS A N 1
ATOM 930 C CA . CYS A 1 117 ? 10.603 -4.406 -3.322 1.00 76.44 117 CYS A CA 1
ATOM 931 C C . CYS A 1 117 ? 11.054 -5.839 -3.603 1.00 76.44 117 CYS A C 1
ATOM 933 O O . CYS A 1 117 ? 11.723 -6.464 -2.774 1.00 76.44 117 CYS A O 1
ATOM 935 N N . PHE A 1 118 ? 10.687 -6.361 -4.774 1.00 71.75 118 PHE A N 1
ATOM 936 C CA . PHE A 1 118 ? 11.034 -7.714 -5.215 1.00 71.75 118 PHE A CA 1
ATOM 937 C C . PHE A 1 118 ? 12.247 -7.695 -6.147 1.00 71.75 118 PHE A C 1
ATOM 939 O O . PHE A 1 118 ? 12.108 -7.364 -7.325 1.00 71.75 118 PHE A O 1
ATOM 946 N N . PHE A 1 119 ? 13.405 -8.107 -5.624 1.00 64.25 119 PHE A N 1
ATOM 947 C CA . PHE A 1 119 ? 14.685 -8.251 -6.335 1.00 64.25 119 PHE A CA 1
ATOM 948 C C . PHE A 1 119 ? 14.778 -9.541 -7.140 1.00 64.25 119 PHE A C 1
ATOM 950 O O . PHE A 1 119 ? 15.630 -9.663 -8.006 1.00 64.25 119 PHE A O 1
ATOM 957 N N . SER A 1 120 ? 13.937 -10.529 -6.850 1.00 63.19 120 SER A N 1
ATOM 958 C CA . SER A 1 120 ? 13.760 -11.749 -7.640 1.00 63.19 120 SER A CA 1
ATOM 959 C C . SER A 1 120 ? 12.473 -12.447 -7.196 1.00 63.19 120 SER A C 1
ATOM 961 O O . SER A 1 120 ? 11.761 -11.958 -6.318 1.00 63.19 120 SER A O 1
ATOM 963 N N . ARG A 1 121 ? 12.170 -13.630 -7.752 1.00 61.59 121 ARG A N 1
ATOM 964 C CA . ARG A 1 121 ? 11.101 -14.488 -7.201 1.00 61.59 121 ARG A CA 1
ATOM 965 C C . ARG A 1 121 ? 11.349 -14.886 -5.737 1.00 61.59 121 ARG A C 1
ATOM 967 O O . ARG A 1 121 ? 10.409 -15.319 -5.084 1.00 61.59 121 ARG A O 1
ATOM 974 N N . ARG A 1 122 ? 12.592 -14.790 -5.250 1.00 60.41 122 ARG A N 1
ATOM 975 C CA . ARG A 1 122 ? 13.014 -15.290 -3.932 1.00 60.41 122 ARG A CA 1
ATOM 976 C C . ARG A 1 122 ? 13.511 -14.203 -2.984 1.00 60.41 122 ARG A C 1
ATOM 978 O O . ARG A 1 122 ? 13.563 -14.442 -1.787 1.00 60.41 122 ARG A O 1
ATOM 985 N N . GLU A 1 123 ? 13.853 -13.025 -3.493 1.00 66.88 123 GLU A N 1
ATOM 986 C CA . GLU A 1 123 ? 14.424 -11.947 -2.690 1.00 66.88 123 GLU A CA 1
ATOM 987 C C . GLU A 1 123 ? 13.469 -10.752 -2.636 1.00 66.88 123 GLU A C 1
ATOM 989 O O . GLU A 1 123 ? 13.129 -10.150 -3.661 1.00 66.88 123 GLU A O 1
ATOM 994 N N . ARG A 1 124 ? 13.039 -10.418 -1.416 1.00 74.44 124 ARG A N 1
ATOM 995 C CA . ARG A 1 124 ? 12.182 -9.274 -1.102 1.00 74.44 124 ARG A CA 1
ATOM 996 C C . ARG A 1 124 ? 12.837 -8.465 0.008 1.00 74.44 124 ARG A C 1
ATOM 998 O O . ARG A 1 124 ? 13.096 -9.014 1.074 1.00 74.44 124 ARG A O 1
ATOM 1005 N N . LYS A 1 125 ? 13.028 -7.165 -0.208 1.00 75.88 125 LYS A N 1
ATOM 1006 C CA . LYS A 1 125 ? 13.331 -6.223 0.881 1.00 75.88 125 LYS A CA 1
ATOM 1007 C C . LYS A 1 125 ? 12.096 -5.392 1.166 1.00 75.88 125 LYS A C 1
ATOM 1009 O O . LYS A 1 125 ? 11.332 -5.106 0.250 1.00 75.88 125 LYS A O 1
ATOM 1014 N N . SER A 1 126 ? 11.885 -5.028 2.420 1.00 79.44 126 SER A N 1
ATOM 1015 C CA . SER A 1 126 ? 10.750 -4.197 2.806 1.00 79.44 126 SER A CA 1
ATOM 1016 C C . SER A 1 126 ? 11.147 -3.176 3.850 1.00 79.44 126 SER A C 1
ATOM 1018 O O . SER A 1 126 ? 11.944 -3.480 4.733 1.00 79.44 126 SER A O 1
ATOM 1020 N N . ILE A 1 127 ? 10.543 -2.002 3.754 1.00 81.56 127 ILE A N 1
ATOM 1021 C CA . ILE A 1 127 ? 10.621 -0.926 4.735 1.00 81.56 127 ILE A CA 1
ATOM 1022 C C . ILE A 1 127 ? 9.212 -0.749 5.295 1.00 81.56 127 ILE A C 1
ATOM 1024 O O . ILE A 1 127 ? 8.237 -0.853 4.553 1.00 81.56 127 ILE A O 1
ATOM 1028 N N . ILE A 1 128 ? 9.094 -0.528 6.598 1.00 84.50 128 ILE A N 1
ATOM 1029 C CA . ILE A 1 128 ? 7.818 -0.201 7.233 1.00 84.50 128 ILE A CA 1
ATOM 1030 C C . ILE A 1 128 ? 7.892 1.262 7.641 1.00 84.50 128 ILE A C 1
ATOM 1032 O O . ILE A 1 128 ? 8.803 1.655 8.362 1.00 84.50 128 ILE A O 1
ATOM 1036 N N . LEU A 1 129 ? 6.947 2.043 7.136 1.00 83.31 129 LEU A N 1
ATOM 1037 C CA . LEU A 1 129 ? 6.693 3.416 7.522 1.00 83.31 129 LEU A CA 1
ATOM 1038 C C . LEU A 1 129 ? 5.526 3.395 8.507 1.00 83.31 129 LEU A C 1
ATOM 1040 O O . LEU A 1 129 ? 4.433 2.906 8.210 1.00 83.31 129 LEU A O 1
ATOM 1044 N N . ASN A 1 130 ? 5.781 3.901 9.693 1.00 77.19 130 ASN A N 1
ATOM 1045 C CA . ASN A 1 130 ? 4.816 4.135 10.750 1.00 77.19 130 ASN A CA 1
ATOM 1046 C C . ASN A 1 130 ? 5.093 5.526 11.313 1.00 77.19 130 ASN A C 1
ATOM 1048 O O . ASN A 1 130 ? 6.185 6.068 11.115 1.00 77.19 130 ASN A O 1
ATOM 1052 N N . THR A 1 131 ? 4.105 6.129 11.974 1.00 65.44 131 THR A N 1
ATOM 1053 C CA . THR A 1 131 ? 4.398 7.344 12.726 1.00 65.44 131 THR A CA 1
ATOM 1054 C C . THR A 1 131 ? 5.460 6.972 13.747 1.00 65.44 131 THR A C 1
ATOM 1056 O O . THR A 1 131 ? 5.347 5.888 14.342 1.00 65.44 131 THR A O 1
ATOM 1059 N N . PRO A 1 132 ? 6.500 7.802 13.934 1.00 55.91 132 PRO A N 1
ATOM 1060 C CA . PRO A 1 132 ? 7.385 7.613 15.065 1.00 55.91 132 PRO A CA 1
ATOM 1061 C C . PRO A 1 132 ? 6.493 7.503 16.301 1.00 55.91 132 PRO A C 1
ATOM 1063 O O . PRO A 1 132 ? 5.628 8.343 16.543 1.00 55.91 132 PRO A O 1
ATOM 1066 N N . SER A 1 133 ? 6.611 6.377 17.003 1.00 46.19 133 SER A N 1
ATOM 1067 C CA . SER A 1 133 ? 6.081 6.288 18.352 1.00 46.19 133 SER A CA 1
ATOM 1068 C C . SER A 1 133 ? 6.964 7.236 19.140 1.00 46.19 133 SER A C 1
ATOM 1070 O O . SER A 1 133 ? 8.089 6.862 19.465 1.00 46.19 133 SER A O 1
ATOM 1072 N N . ASP A 1 134 ? 6.526 8.479 19.317 1.00 43.12 134 ASP A N 1
ATOM 1073 C CA . ASP A 1 134 ? 7.265 9.410 20.154 1.00 43.12 134 ASP A CA 1
ATOM 1074 C C . ASP A 1 134 ? 7.451 8.786 21.544 1.00 43.12 134 ASP A C 1
ATOM 1076 O O . ASP A 1 134 ? 6.563 8.112 22.083 1.00 43.12 134 ASP A O 1
ATOM 1080 N N . ALA A 1 135 ? 8.682 8.950 22.019 1.00 35.22 135 ALA A N 1
ATOM 1081 C CA . ALA A 1 135 ? 9.139 8.722 23.377 1.00 35.22 135 ALA A CA 1
ATOM 1082 C C . ALA A 1 135 ? 8.440 9.655 24.377 1.00 35.22 135 ALA A C 1
ATOM 1084 O O . ALA A 1 135 ? 7.952 10.728 23.955 1.00 35.22 135 ALA A O 1
#

Radius of gyration: 15.09 Å; chains: 1; bounding box: 38×28×49 Å

pLDDT: mean 72.75, std 13.71, range [35.22, 89.88]